Protein AF-A0A2G5R168-F1 (afdb_monomer)

Sequence (122 aa):
MGKLILWTAKDVSTWGRLLTIALECAADPSRPMGELGRAVEKAEKAIIPTRDEAQRATVFMLWKFAHTFAAMDFEGRAVNAAQLAKHAEVARAILQPSTGEVVSLADRRADPPSRFRADIDG

Radius of gyration: 17.14 Å; Cα contacts (8 Å, |Δi|>4): 119; chains: 1; bounding box: 32×37×50 Å

Foldseek 3Di:
DDDWDFFDPVLLVLLVQLLVVLLVCLVPVPDQLPSNQVSLVSNVVGDLQALDDVLVVLSVVLSVLSNVLSVDDSVVVNVCSVVNNVSSVSNCVGSPDPPDDRDTSPPDPPPDPPVPPPPDPD

Solvent-accessible surface area (backbone atoms only — not comparable to full-atom values): 7185 Å² total; per-residue (Å²): 134,84,82,76,64,77,60,47,76,65,25,49,52,39,50,52,48,33,41,51,45,43,40,52,41,30,76,41,42,82,57,82,42,68,63,47,45,56,29,40,62,52,35,74,76,38,56,76,62,54,95,47,68,68,58,37,51,51,42,49,49,30,49,55,48,52,49,53,48,45,72,43,56,62,68,57,21,58,75,41,16,68,57,45,33,52,35,31,55,57,28,44,71,60,62,48,73,79,75,86,67,86,67,72,58,76,83,68,76,72,75,74,72,76,87,74,71,79,76,83,87,119

Mean predicted aligned error: 10.12 Å

Nearest PDB structures (foldseek):
  5uvi-assembly1_A  TM=5.165E-01  e=5.191E-01  Homo sapiens
  9iya-assembly1_A  TM=5.205E-01  e=1.053E+00  Homo sapiens
  1yvi-assembly2_B  TM=4.137E-01  e=3.682E+00  Oryza sativa

Secondary structure (DSSP, 8-state):
-----PPPHHHHHHHHHHHHHHHHHHH-TTS-THHHHHHHHHHHTSPP--SSHHHHHHHHHHHHHHHHHHHS-HHHHHHHHHHHHHHHHHHHHHHS-STT----GGG---PPPGGGSSSS--

Structure (mmCIF, N/CA/C/O backbone):
data_AF-A0A2G5R168-F1
#
_entry.id   AF-A0A2G5R168-F1
#
loop_
_atom_site.group_PDB
_atom_site.id
_atom_site.type_symbol
_atom_site.label_atom_id
_atom_site.label_alt_id
_atom_site.label_comp_id
_atom_site.label_asym_id
_atom_site.label_entity_id
_atom_site.label_seq_id
_atom_site.pdbx_PDB_ins_code
_atom_site.Cartn_x
_atom_site.Cartn_y
_atom_site.Cartn_z
_atom_site.occupancy
_atom_site.B_iso_or_equiv
_atom_site.auth_seq_id
_atom_site.auth_comp_id
_atom_site.auth_asym_id
_atom_site.auth_atom_id
_atom_site.pdbx_PDB_model_num
ATOM 1 N N . MET A 1 1 ? -12.221 16.579 26.077 1.00 36.88 1 MET A N 1
ATOM 2 C CA . MET A 1 1 ? -13.061 15.631 25.308 1.00 36.88 1 MET A CA 1
ATOM 3 C C . MET A 1 1 ? -12.230 15.082 24.153 1.00 36.88 1 MET A C 1
ATOM 5 O O . MET A 1 1 ? -11.728 15.884 23.379 1.00 36.88 1 MET A O 1
ATOM 9 N N . GLY A 1 2 ? -12.001 13.766 24.075 1.00 44.41 2 GLY A N 1
ATOM 10 C CA . GLY A 1 2 ? -11.292 13.152 22.941 1.00 44.41 2 GLY A CA 1
ATOM 11 C C . GLY A 1 2 ? -12.236 12.997 21.747 1.00 44.41 2 GLY A C 1
ATOM 12 O O . G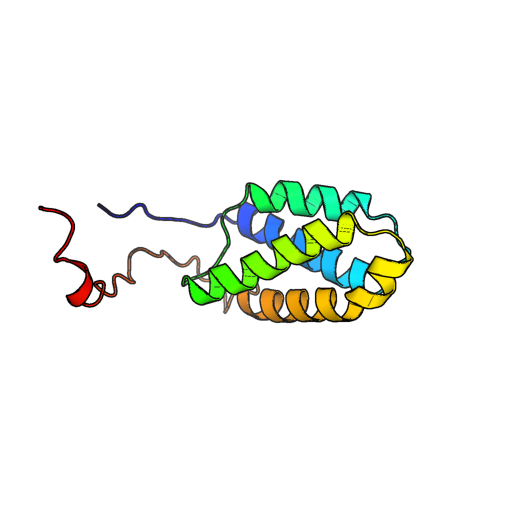LY A 1 2 ? -13.385 12.608 21.938 1.00 44.41 2 GLY A O 1
ATOM 13 N N . LYS A 1 3 ? -11.791 13.344 20.535 1.00 42.00 3 LYS A N 1
ATOM 14 C CA . LYS A 1 3 ? -12.598 13.171 19.318 1.00 42.00 3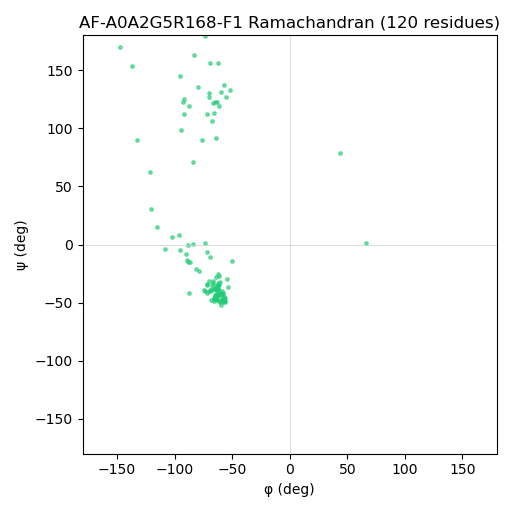 LYS A CA 1
ATOM 15 C C . LYS A 1 3 ? -12.721 11.681 18.991 1.00 42.00 3 LYS A C 1
ATOM 17 O O . LYS A 1 3 ? -11.715 10.989 18.873 1.00 42.00 3 LYS A O 1
ATOM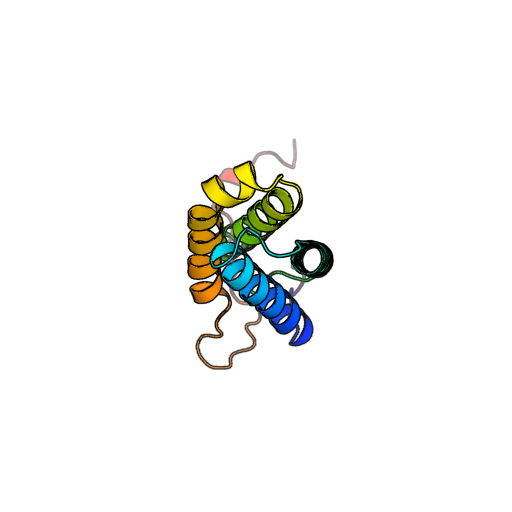 22 N N . LEU A 1 4 ? -13.955 11.213 18.823 1.00 43.88 4 LEU A N 1
ATOM 23 C CA . LEU A 1 4 ? -14.274 9.889 18.301 1.00 43.88 4 LEU A CA 1
ATOM 24 C C . LEU A 1 4 ? -13.823 9.815 16.832 1.00 43.88 4 LEU A C 1
ATOM 26 O O . LEU A 1 4 ? -14.367 10.524 15.988 1.00 43.88 4 LEU A O 1
ATOM 30 N N . ILE A 1 5 ? -12.825 8.985 16.524 1.00 52.38 5 ILE A N 1
ATOM 31 C CA . ILE A 1 5 ? -12.415 8.713 15.141 1.00 52.38 5 ILE A CA 1
ATOM 32 C C . ILE A 1 5 ? -13.151 7.451 14.686 1.00 52.38 5 ILE A C 1
ATOM 34 O O . ILE A 1 5 ? -12.755 6.337 15.024 1.00 52.38 5 ILE A O 1
ATOM 38 N N . LEU A 1 6 ? -14.248 7.638 13.951 1.00 56.19 6 LEU A N 1
ATOM 39 C CA . LEU A 1 6 ? -14.962 6.559 13.271 1.00 56.19 6 LEU A CA 1
ATOM 40 C C . LEU A 1 6 ? -14.409 6.424 11.853 1.00 56.19 6 LEU A C 1
ATOM 42 O O . LEU A 1 6 ? -14.380 7.391 11.097 1.00 56.19 6 LEU A O 1
ATOM 46 N N . TRP A 1 7 ? -13.975 5.223 11.499 1.00 68.56 7 TRP A N 1
ATOM 47 C CA . TRP A 1 7 ? -13.541 4.860 10.159 1.00 68.56 7 TRP A CA 1
ATOM 48 C C . TRP A 1 7 ? -14.755 4.298 9.429 1.00 68.56 7 TRP A C 1
ATOM 50 O O . TRP A 1 7 ? -15.431 3.388 9.909 1.00 68.56 7 TRP A O 1
ATOM 60 N N . THR A 1 8 ? -15.084 4.907 8.298 1.00 77.00 8 THR A N 1
ATOM 61 C CA . THR A 1 8 ? -16.294 4.592 7.539 1.00 77.00 8 THR A CA 1
ATOM 62 C C . THR A 1 8 ? -16.071 3.381 6.633 1.00 77.00 8 THR A C 1
ATOM 64 O O . THR A 1 8 ? -14.940 3.041 6.285 1.00 77.00 8 THR A O 1
ATOM 67 N N . ALA A 1 9 ? -17.155 2.768 6.146 1.00 78.12 9 ALA A N 1
ATOM 68 C CA . ALA A 1 9 ? -17.064 1.743 5.100 1.00 78.12 9 ALA A CA 1
ATOM 69 C C . ALA A 1 9 ? -16.307 2.245 3.850 1.00 78.12 9 ALA A C 1
ATOM 71 O O . ALA A 1 9 ? -15.623 1.478 3.170 1.00 78.12 9 ALA A O 1
ATOM 72 N N . LYS A 1 10 ? -16.380 3.555 3.573 1.00 82.75 10 LYS A N 1
ATOM 73 C CA . LYS A 1 10 ? -15.638 4.208 2.492 1.00 82.75 10 LYS A CA 1
ATOM 74 C C . LYS A 1 10 ? -14.132 4.254 2.768 1.00 82.75 10 LYS A C 1
ATOM 76 O O . LYS A 1 10 ? -13.359 4.024 1.839 1.00 82.75 10 LYS A O 1
ATOM 81 N N . ASP A 1 11 ? -13.711 4.518 4.004 1.00 84.12 11 ASP A N 1
ATOM 82 C CA . ASP A 1 11 ? -12.291 4.492 4.383 1.00 84.12 11 ASP A CA 1
ATOM 83 C C . ASP A 1 11 ? -11.723 3.079 4.225 1.00 84.12 11 ASP A C 1
ATOM 85 O O . ASP A 1 11 ? -10.709 2.893 3.553 1.00 84.12 11 ASP A O 1
ATOM 89 N N . VAL A 1 12 ? -12.437 2.070 4.735 1.00 82.50 12 VAL A N 1
ATOM 90 C CA . VAL A 1 12 ? -12.060 0.653 4.586 1.00 82.50 12 VAL A CA 1
ATOM 91 C C . VAL A 1 12 ? -11.921 0.277 3.111 1.00 82.50 12 VAL A C 1
ATOM 93 O O . VAL A 1 12 ? -10.908 -0.292 2.711 1.00 82.50 12 VAL A O 1
ATOM 96 N N . SER A 1 13 ? -12.897 0.649 2.278 1.00 86.25 13 SER A N 1
ATOM 97 C CA . SER A 1 13 ? -12.841 0.402 0.834 1.00 86.25 13 SER A CA 1
ATOM 98 C C . SER A 1 13 ? -11.661 1.119 0.162 1.00 86.25 13 SER A C 1
ATOM 100 O O . SER A 1 13 ? -11.007 0.547 -0.709 1.00 86.25 13 SER A O 1
ATOM 102 N N . THR A 1 14 ? -11.343 2.345 0.590 1.00 91.12 14 THR A N 1
ATOM 103 C CA . THR A 1 14 ? -10.227 3.133 0.042 1.00 91.12 14 THR A CA 1
ATOM 104 C C . THR A 1 14 ? -8.881 2.479 0.351 1.00 91.12 14 THR A C 1
ATOM 106 O O . THR A 1 14 ? -8.075 2.271 -0.558 1.00 91.12 14 THR A O 1
ATOM 109 N N . TRP A 1 15 ? -8.661 2.088 1.606 1.00 91.88 15 TRP A N 1
ATOM 110 C CA . TRP A 1 15 ? -7.440 1.402 2.032 1.00 91.88 15 TRP A CA 1
ATOM 111 C C . TRP A 1 15 ? -7.330 -0.013 1.454 1.00 91.88 15 TRP A C 1
ATOM 113 O O . TRP A 1 15 ? -6.254 -0.404 1.005 1.00 91.88 15 TRP A O 1
ATOM 123 N N . GLY A 1 16 ? -8.440 -0.753 1.365 1.00 91.00 16 GLY A N 1
ATOM 124 C CA . GLY A 1 16 ? -8.485 -2.059 0.701 1.00 91.00 16 GLY A CA 1
ATOM 125 C C . GLY A 1 16 ? -8.153 -1.977 -0.793 1.00 91.00 16 GLY A C 1
ATOM 126 O O . GLY A 1 16 ? -7.442 -2.834 -1.323 1.00 91.00 16 GLY A O 1
ATOM 127 N N . ARG A 1 17 ? -8.591 -0.908 -1.472 1.00 94.19 17 ARG A N 1
ATOM 128 C CA . ARG A 1 17 ? -8.220 -0.651 -2.868 1.00 94.19 17 ARG A CA 1
ATOM 129 C C . ARG A 1 17 ? -6.729 -0.352 -3.015 1.00 94.19 17 ARG A C 1
ATOM 131 O O . ARG A 1 17 ? -6.106 -0.925 -3.905 1.00 94.19 17 ARG A O 1
ATOM 138 N N . LEU A 1 18 ? -6.158 0.505 -2.161 1.00 95.81 18 LEU A N 1
ATOM 139 C CA . LEU A 1 18 ? -4.712 0.767 -2.162 1.00 95.81 18 LEU A CA 1
ATOM 140 C C . LEU A 1 18 ? -3.922 -0.530 -1.963 1.00 95.81 18 LEU A C 1
ATOM 142 O O . LEU A 1 18 ? -3.005 -0.805 -2.729 1.00 95.81 18 LEU A O 1
ATOM 146 N N . LEU A 1 19 ? -4.310 -1.333 -0.973 1.00 95.31 19 LEU A N 1
ATOM 147 C CA . LEU A 1 19 ? -3.683 -2.617 -0.681 1.00 95.31 19 LEU A CA 1
ATOM 148 C C . LEU A 1 19 ? -3.689 -3.553 -1.898 1.00 95.31 19 LEU A C 1
ATOM 150 O O . LEU A 1 19 ? -2.654 -4.114 -2.247 1.00 95.31 19 LEU A O 1
ATOM 154 N N . THR A 1 20 ? -4.846 -3.699 -2.547 1.00 95.19 20 THR A N 1
ATOM 155 C CA . THR A 1 20 ? -5.004 -4.575 -3.718 1.00 95.19 20 THR A CA 1
ATOM 156 C C . THR A 1 20 ? -4.079 -4.138 -4.853 1.00 95.19 20 THR A C 1
ATOM 158 O O . THR A 1 20 ? -3.297 -4.939 -5.357 1.00 95.19 20 THR A O 1
ATOM 161 N N . ILE A 1 21 ? -4.094 -2.846 -5.193 1.00 96.88 21 ILE A N 1
ATOM 162 C CA . ILE A 1 21 ? -3.262 -2.305 -6.276 1.00 96.88 21 ILE A CA 1
ATOM 163 C C . ILE A 1 21 ? -1.772 -2.419 -5.928 1.00 96.88 21 ILE A C 1
ATOM 165 O O . ILE A 1 21 ? -0.972 -2.753 -6.797 1.00 96.88 21 ILE A O 1
ATOM 169 N N . ALA A 1 22 ? -1.386 -2.196 -4.668 1.00 96.75 22 ALA A N 1
ATOM 170 C CA . ALA A 1 22 ? -0.002 -2.350 -4.224 1.00 96.75 22 ALA A CA 1
ATOM 171 C C . ALA A 1 22 ? 0.508 -3.792 -4.394 1.00 96.75 22 ALA A C 1
ATOM 173 O O . ALA A 1 22 ? 1.623 -3.977 -4.875 1.00 96.75 22 ALA A O 1
ATOM 174 N N . LEU A 1 23 ? -0.302 -4.805 -4.058 1.00 96.19 23 LEU A N 1
ATOM 175 C CA . LEU A 1 23 ? 0.052 -6.217 -4.262 1.00 96.19 23 LEU A CA 1
ATOM 176 C C . LEU A 1 23 ? 0.199 -6.558 -5.746 1.00 96.19 23 LEU A C 1
ATOM 178 O O . LEU A 1 23 ? 1.176 -7.189 -6.139 1.00 96.19 23 LEU A O 1
ATOM 182 N N . GLU A 1 24 ? -0.731 -6.101 -6.580 1.00 96.56 24 GLU A N 1
ATOM 183 C CA . GLU A 1 24 ? -0.648 -6.305 -8.026 1.00 96.56 24 GLU A CA 1
ATOM 184 C C . GLU A 1 24 ? 0.582 -5.602 -8.640 1.00 96.56 24 GLU A C 1
ATOM 186 O O . GLU A 1 24 ? 1.260 -6.173 -9.487 1.00 96.56 24 GLU A O 1
ATOM 191 N N . CYS A 1 25 ? 0.907 -4.375 -8.209 1.00 96.62 25 CYS A N 1
ATOM 192 C CA . CYS A 1 25 ? 2.117 -3.654 -8.633 1.00 96.62 25 CYS A CA 1
ATOM 193 C C . CYS A 1 25 ? 3.409 -4.303 -8.136 1.00 96.62 25 CYS A C 1
ATOM 195 O O . CYS A 1 25 ? 4.428 -4.217 -8.813 1.00 96.62 25 CYS A O 1
ATOM 197 N N . ALA A 1 26 ? 3.386 -4.941 -6.968 1.00 96.31 26 ALA A N 1
ATOM 198 C CA . ALA A 1 26 ? 4.521 -5.714 -6.491 1.00 96.31 26 ALA A CA 1
ATOM 199 C C . ALA A 1 26 ? 4.696 -7.025 -7.279 1.00 96.31 26 ALA A C 1
ATOM 201 O O . ALA A 1 26 ? 5.824 -7.459 -7.491 1.00 96.31 26 ALA A O 1
ATOM 202 N N . ALA A 1 27 ? 3.600 -7.646 -7.727 1.00 97.12 27 ALA A N 1
ATOM 203 C CA . ALA A 1 27 ? 3.640 -8.844 -8.565 1.00 97.12 27 ALA A CA 1
ATOM 204 C C . ALA A 1 27 ? 4.107 -8.546 -10.001 1.00 97.12 27 ALA A C 1
ATOM 206 O O . ALA A 1 27 ? 4.804 -9.363 -10.598 1.00 97.12 27 ALA A O 1
ATOM 207 N N . ASP A 1 28 ? 3.753 -7.375 -10.536 1.00 96.81 28 ASP A N 1
ATOM 208 C CA . ASP A 1 28 ? 4.201 -6.890 -11.841 1.00 96.81 28 ASP A CA 1
ATOM 209 C C . ASP A 1 28 ? 4.679 -5.423 -11.755 1.00 96.81 28 ASP A C 1
ATOM 211 O O . ASP A 1 28 ? 3.890 -4.492 -11.961 1.00 96.81 28 ASP A O 1
ATOM 215 N N . PRO A 1 29 ? 5.977 -5.182 -11.482 1.00 94.44 29 PRO A N 1
ATOM 216 C CA . PRO A 1 29 ? 6.540 -3.832 -11.377 1.00 94.44 29 PRO A CA 1
ATOM 217 C C . PRO A 1 29 ? 6.669 -3.104 -12.730 1.00 94.44 29 PRO A C 1
ATOM 219 O O . PRO A 1 29 ? 7.007 -1.911 -12.759 1.00 94.44 29 PRO A O 1
ATOM 222 N N . SER A 1 30 ? 6.402 -3.793 -13.850 1.00 93.69 30 SER A N 1
ATOM 223 C CA . SER A 1 30 ? 6.422 -3.212 -15.199 1.00 93.69 30 SER A CA 1
ATOM 224 C C . SER A 1 30 ? 5.140 -2.456 -15.546 1.00 93.69 30 SER A C 1
ATOM 226 O O . SER A 1 30 ? 5.154 -1.585 -16.420 1.00 93.69 30 SER A O 1
ATOM 228 N N . ARG A 1 31 ? 4.042 -2.746 -14.838 1.00 93.31 31 ARG A N 1
ATOM 229 C CA . ARG A 1 31 ? 2.738 -2.157 -15.135 1.00 93.31 31 ARG A CA 1
ATOM 230 C C . ARG A 1 31 ? 2.734 -0.629 -14.972 1.00 93.31 31 ARG A C 1
ATOM 232 O O . ARG A 1 31 ? 3.513 -0.072 -14.196 1.00 93.31 31 ARG A O 1
ATOM 239 N N . PRO A 1 32 ? 1.816 0.085 -15.641 1.00 91.94 32 PRO A N 1
ATOM 240 C CA . PRO A 1 32 ? 1.644 1.517 -15.422 1.00 91.94 32 PRO A CA 1
ATOM 241 C C . PRO A 1 32 ? 1.276 1.847 -13.963 1.00 91.94 32 PRO A C 1
ATOM 243 O O . PRO A 1 32 ? 0.327 1.295 -13.410 1.00 91.94 32 PRO A O 1
ATOM 246 N N . MET A 1 33 ? 1.975 2.810 -13.351 1.00 95.19 33 MET A N 1
ATOM 247 C CA . MET A 1 33 ? 1.769 3.208 -11.943 1.00 95.19 33 MET A CA 1
ATOM 248 C C . MET A 1 33 ? 0.627 4.214 -11.725 1.00 95.19 33 MET A C 1
ATOM 250 O O . MET A 1 33 ? 0.354 4.610 -10.593 1.00 95.19 33 MET A O 1
ATOM 254 N N . GLY A 1 34 ? -0.077 4.628 -12.785 1.00 95.31 34 GLY A N 1
ATOM 255 C CA . GLY A 1 34 ? -1.126 5.652 -12.691 1.00 95.31 34 GLY A CA 1
ATOM 256 C C . GLY A 1 34 ? -2.284 5.272 -11.759 1.00 95.31 34 GLY A C 1
ATOM 257 O O . GLY A 1 34 ? -2.865 6.139 -11.109 1.00 95.31 34 GLY A O 1
ATOM 258 N N . GLU A 1 35 ? -2.619 3.984 -11.657 1.00 95.94 35 GLU A N 1
ATOM 259 C CA . GLU A 1 35 ? -3.636 3.513 -10.708 1.00 95.94 35 GLU A CA 1
ATOM 260 C C . GLU A 1 35 ? -3.144 3.504 -9.262 1.00 95.94 35 GLU A C 1
ATOM 262 O O . GLU A 1 35 ? -3.902 3.895 -8.372 1.00 95.94 35 GLU A O 1
ATOM 267 N N . LEU A 1 36 ? -1.881 3.122 -9.038 1.00 96.69 36 LEU A N 1
ATOM 268 C CA . LEU A 1 36 ? -1.260 3.146 -7.717 1.00 96.69 36 LEU A CA 1
ATOM 269 C C . LEU A 1 36 ? -1.174 4.581 -7.189 1.00 96.69 36 LEU A C 1
ATOM 271 O O . LEU A 1 36 ? -1.624 4.835 -6.075 1.00 96.69 36 LEU A O 1
ATOM 275 N N . GLY A 1 37 ? -0.714 5.531 -8.011 1.00 96.56 37 GLY A N 1
ATOM 276 C CA . GLY A 1 37 ? -0.661 6.952 -7.646 1.00 96.56 37 GLY A CA 1
ATOM 277 C C . GLY A 1 37 ? -2.028 7.503 -7.223 1.00 96.56 37 GLY A C 1
ATOM 278 O O . GLY A 1 37 ? -2.177 8.034 -6.124 1.00 96.56 37 GLY A O 1
ATOM 279 N N . ARG A 1 38 ? -3.078 7.259 -8.022 1.00 97.56 38 ARG A N 1
ATOM 280 C CA . ARG A 1 38 ? -4.451 7.672 -7.667 1.00 97.56 38 ARG A CA 1
ATOM 281 C C . ARG A 1 38 ? -4.970 7.011 -6.389 1.00 97.56 38 ARG A C 1
ATOM 283 O O . ARG A 1 38 ? -5.772 7.609 -5.671 1.00 97.56 38 ARG A O 1
ATOM 290 N N . ALA A 1 39 ? -4.595 5.761 -6.125 1.00 96.44 39 ALA A N 1
ATOM 291 C CA . ALA A 1 39 ? -4.999 5.065 -4.906 1.00 96.44 39 ALA A CA 1
ATOM 292 C C . ALA A 1 39 ? -4.299 5.644 -3.669 1.00 96.44 39 ALA A C 1
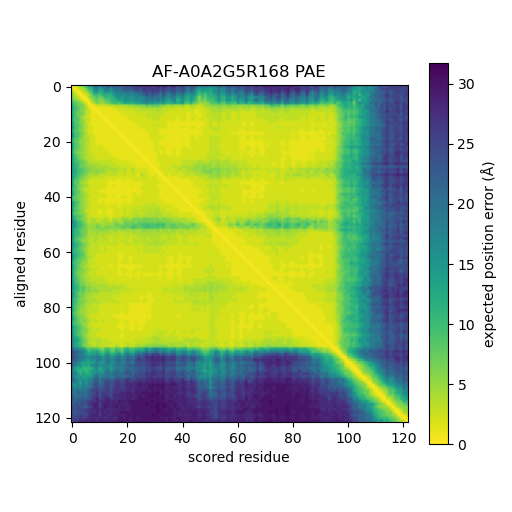ATOM 294 O O . ALA A 1 39 ? -4.949 5.841 -2.642 1.00 96.44 39 ALA A O 1
ATOM 295 N N . VAL A 1 40 ? -3.013 5.977 -3.793 1.00 95.94 40 VAL A N 1
ATOM 296 C CA . VAL A 1 40 ? -2.208 6.630 -2.754 1.00 95.94 40 VAL A CA 1
ATOM 297 C C . VAL A 1 40 ? -2.781 8.003 -2.387 1.00 95.94 40 VAL A C 1
ATOM 299 O O . VAL A 1 40 ? -3.005 8.260 -1.205 1.00 95.94 40 VAL A O 1
ATOM 302 N N . GLU A 1 41 ? -3.098 8.849 -3.371 1.00 95.62 41 GLU A N 1
ATOM 303 C CA . GLU A 1 41 ? -3.699 10.180 -3.148 1.00 95.62 41 GLU A CA 1
ATOM 304 C C . GLU A 1 41 ? -5.070 10.106 -2.457 1.00 95.62 41 GLU A C 1
ATOM 306 O O . GLU A 1 41 ? -5.449 10.974 -1.668 1.00 95.62 41 GLU A O 1
ATOM 311 N N . LYS A 1 42 ? -5.858 9.070 -2.767 1.00 94.88 42 LYS A N 1
ATOM 312 C CA . LYS A 1 42 ? -7.147 8.845 -2.101 1.00 94.88 42 LYS A CA 1
ATOM 313 C C . LYS A 1 42 ? -6.958 8.363 -0.666 1.00 94.88 42 LYS A C 1
ATOM 315 O O . LYS A 1 42 ? -7.681 8.827 0.212 1.00 94.88 42 LYS A O 1
ATOM 320 N N . ALA A 1 43 ? -6.013 7.453 -0.436 1.00 92.00 43 ALA A N 1
ATOM 321 C CA . ALA A 1 43 ? -5.719 6.919 0.889 1.00 92.00 43 ALA A CA 1
ATOM 322 C C . ALA A 1 43 ? -5.132 7.978 1.834 1.00 92.00 43 ALA A C 1
ATOM 324 O O . ALA A 1 43 ? -5.470 7.971 3.011 1.00 92.00 43 ALA A O 1
ATOM 325 N N . GLU A 1 44 ? -4.347 8.933 1.323 1.00 92.44 44 GLU A N 1
ATOM 326 C CA . GLU A 1 44 ? -3.835 10.080 2.094 1.00 92.44 44 GLU A CA 1
ATOM 327 C C . GLU A 1 44 ? -4.957 10.868 2.791 1.00 92.44 44 GLU A C 1
ATOM 329 O O . GLU A 1 44 ? -4.803 11.344 3.913 1.00 92.44 44 GLU A O 1
ATOM 334 N N . LYS A 1 45 ? -6.112 10.977 2.126 1.00 90.94 45 LYS A N 1
ATOM 335 C CA . LYS A 1 45 ? -7.287 11.712 2.615 1.00 90.94 45 LYS A CA 1
ATOM 336 C C . LYS A 1 45 ? -8.238 10.843 3.442 1.00 90.94 45 LYS A C 1
ATOM 338 O O . LYS A 1 45 ? -9.208 11.371 3.983 1.00 90.94 45 LYS A O 1
ATOM 343 N N . ALA A 1 46 ? -8.010 9.531 3.499 1.00 86.94 46 ALA A N 1
ATOM 344 C CA . ALA A 1 46 ? -8.862 8.578 4.198 1.00 86.94 46 ALA A CA 1
ATOM 345 C C . ALA A 1 46 ? -8.339 8.310 5.612 1.00 86.94 46 ALA A C 1
ATOM 347 O O . ALA A 1 46 ? -7.134 8.233 5.858 1.00 86.94 46 ALA A O 1
ATOM 348 N N . ILE A 1 47 ? -9.252 8.095 6.555 1.00 84.88 47 ILE A N 1
ATOM 349 C CA . ILE A 1 47 ? -8.871 7.736 7.923 1.00 84.88 47 ILE A CA 1
ATOM 350 C C . ILE A 1 47 ? -8.314 6.311 7.918 1.00 84.88 47 ILE A C 1
ATOM 352 O O . ILE A 1 47 ? -8.944 5.400 7.387 1.00 84.88 47 ILE A O 1
ATOM 356 N N . ILE A 1 48 ? -7.144 6.103 8.529 1.00 84.62 48 ILE A N 1
ATOM 357 C CA . ILE A 1 48 ? -6.561 4.763 8.661 1.00 84.62 48 ILE A CA 1
ATOM 358 C C . ILE A 1 48 ? -7.460 3.886 9.555 1.00 84.62 48 ILE A C 1
ATOM 360 O O . ILE A 1 48 ? -7.694 4.252 10.717 1.00 84.62 48 ILE A O 1
ATOM 364 N N . PRO A 1 49 ? -7.926 2.735 9.041 1.00 76.25 49 PRO A N 1
ATOM 365 C CA . PRO A 1 49 ? -8.903 1.875 9.692 1.00 76.25 49 PRO A CA 1
ATOM 366 C C . PRO A 1 49 ? -8.234 0.9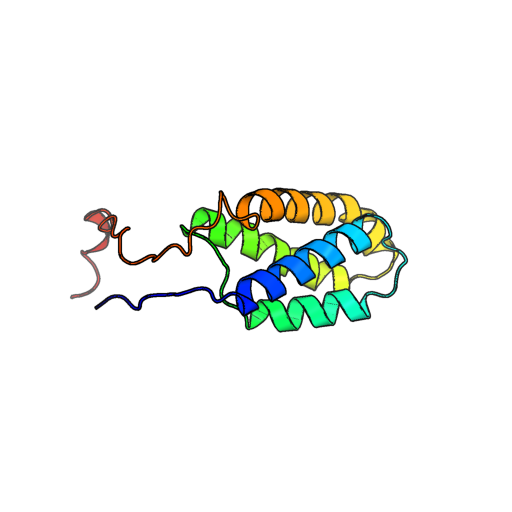13 10.701 1.00 76.25 49 PRO A C 1
ATOM 368 O O . PRO A 1 49 ? -8.103 -0.279 10.442 1.00 76.25 49 PRO A O 1
ATOM 371 N N . THR A 1 50 ? -7.740 1.432 11.835 1.00 74.62 50 THR A N 1
ATOM 372 C CA . THR A 1 50 ? -7.013 0.646 12.862 1.00 74.62 50 THR A CA 1
ATOM 373 C C . THR A 1 50 ? -7.415 0.986 14.300 1.00 74.62 50 THR A C 1
ATOM 375 O O . THR A 1 50 ? -7.847 2.106 14.589 1.00 74.62 50 THR A O 1
ATOM 378 N N . ARG A 1 51 ? -7.254 0.017 15.222 1.00 67.88 51 ARG A N 1
ATOM 379 C CA . ARG A 1 51 ? -7.680 0.112 16.638 1.00 67.88 51 ARG A CA 1
ATOM 380 C C . ARG A 1 51 ? -6.625 0.729 17.572 1.00 67.88 51 ARG A C 1
ATOM 382 O O . ARG A 1 51 ? -6.957 1.095 18.696 1.00 67.88 51 ARG A O 1
ATOM 389 N N . ASP A 1 52 ? -5.370 0.838 17.142 1.00 78.00 52 ASP A N 1
ATOM 390 C CA . ASP A 1 52 ? -4.288 1.457 17.917 1.00 78.00 52 ASP A CA 1
ATOM 391 C C . ASP A 1 52 ? -3.256 2.171 17.023 1.00 78.00 52 ASP A C 1
ATOM 393 O O . ASP A 1 52 ? -3.292 2.079 15.789 1.00 78.00 52 ASP A O 1
ATOM 397 N N . GLU A 1 53 ? -2.364 2.939 17.656 1.00 75.31 53 GLU A N 1
ATOM 398 C CA . GLU A 1 53 ? -1.339 3.746 16.983 1.00 75.31 53 GLU A CA 1
ATOM 399 C C 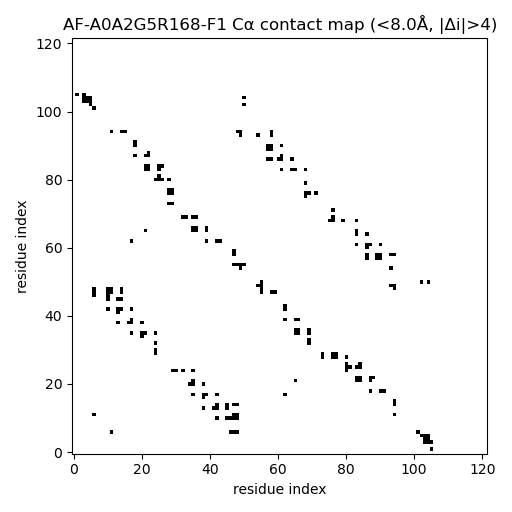. GLU A 1 53 ? -0.232 2.909 16.336 1.00 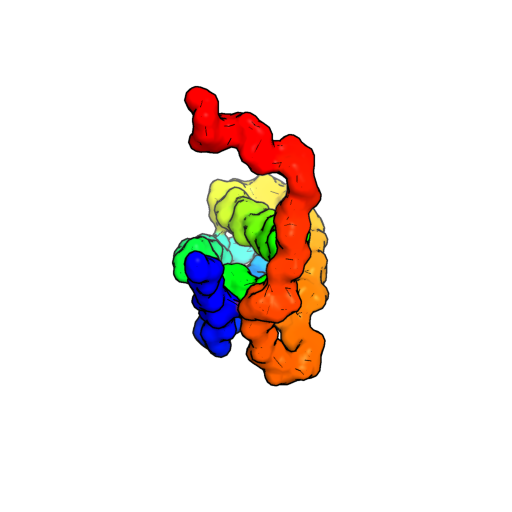75.31 53 GLU A C 1
ATOM 401 O O . GLU A 1 53 ? 0.279 3.303 15.288 1.00 75.31 53 GLU A O 1
ATOM 406 N N . ALA A 1 54 ? 0.112 1.748 16.899 1.00 79.31 54 ALA A N 1
ATOM 407 C CA . ALA A 1 54 ? 1.141 0.880 16.332 1.00 79.31 54 ALA A CA 1
ATOM 408 C C . ALA A 1 54 ? 0.661 0.285 15.000 1.00 79.31 54 ALA A C 1
ATOM 410 O O . ALA A 1 54 ? 1.341 0.409 13.982 1.00 79.31 54 ALA A O 1
ATOM 411 N N . GLN A 1 55 ? -0.562 -0.249 14.973 1.00 84.00 55 GLN A N 1
ATOM 412 C CA . GLN A 1 55 ? -1.236 -0.695 13.753 1.00 84.00 55 GLN A CA 1
ATOM 413 C C . GLN A 1 55 ? -1.378 0.445 12.742 1.00 84.00 55 GLN A C 1
ATOM 415 O O . GLN A 1 55 ? -1.132 0.255 11.548 1.00 84.00 55 GLN A O 1
ATOM 420 N N . ARG A 1 56 ? -1.742 1.645 13.220 1.00 84.62 56 ARG A N 1
ATOM 421 C CA . ARG A 1 56 ? -1.860 2.837 12.372 1.00 84.62 56 ARG A CA 1
ATOM 422 C C . ARG A 1 56 ? -0.535 3.149 11.689 1.00 84.62 56 ARG A C 1
ATOM 424 O O . ARG A 1 56 ? -0.517 3.355 10.479 1.00 84.62 56 ARG A O 1
ATOM 431 N N . ALA A 1 57 ? 0.561 3.151 12.446 1.00 84.31 57 ALA A N 1
ATOM 432 C CA . ALA A 1 57 ? 1.898 3.378 11.918 1.00 84.31 57 ALA A CA 1
ATOM 433 C C . ALA A 1 57 ? 2.273 2.311 10.881 1.00 84.31 57 ALA A C 1
ATOM 435 O O . ALA A 1 57 ? 2.781 2.651 9.815 1.00 84.31 57 ALA A O 1
ATOM 436 N N . THR A 1 58 ? 1.961 1.038 11.131 1.00 85.19 58 THR A N 1
ATOM 437 C CA . THR A 1 58 ? 2.226 -0.048 10.178 1.00 85.19 58 THR A CA 1
ATOM 438 C C . THR A 1 58 ? 1.462 0.116 8.861 1.00 85.19 58 THR A C 1
ATOM 440 O O . THR A 1 58 ? 2.055 -0.027 7.792 1.00 85.19 58 THR A O 1
ATOM 443 N N . VAL A 1 59 ? 0.176 0.475 8.904 1.00 89.12 59 VAL A N 1
ATOM 444 C CA . VAL A 1 59 ? -0.616 0.753 7.690 1.00 89.12 59 VAL A CA 1
ATOM 445 C C . VAL A 1 59 ? -0.127 2.023 6.989 1.00 89.12 59 VAL A C 1
ATOM 447 O O . VAL A 1 59 ? -0.019 2.065 5.764 1.00 89.12 59 VAL A O 1
ATOM 450 N N . PHE A 1 60 ? 0.243 3.051 7.749 1.00 89.62 60 PHE A N 1
ATOM 451 C CA . PHE A 1 60 ? 0.814 4.279 7.201 1.00 89.62 60 PHE A CA 1
ATOM 452 C C . PHE A 1 60 ? 2.144 4.036 6.473 1.00 89.62 60 PHE A C 1
ATOM 454 O O . PHE A 1 60 ? 2.428 4.683 5.464 1.00 89.62 60 PHE A O 1
ATOM 461 N N . MET A 1 61 ? 2.944 3.068 6.933 1.00 92.88 61 MET A N 1
ATOM 462 C CA . MET A 1 61 ? 4.166 2.658 6.239 1.00 92.88 61 MET A CA 1
ATOM 463 C C . MET A 1 61 ? 3.884 2.067 4.855 1.00 92.88 61 MET A C 1
ATOM 465 O O . MET A 1 61 ? 4.640 2.368 3.933 1.00 92.88 61 MET A O 1
ATOM 469 N N . LEU A 1 62 ? 2.796 1.304 4.670 1.00 94.81 62 LEU A N 1
ATOM 470 C CA . LEU A 1 62 ? 2.368 0.877 3.330 1.00 94.81 62 LEU A CA 1
ATOM 471 C C . LEU A 1 62 ? 2.105 2.090 2.435 1.00 94.81 62 LEU A C 1
ATOM 473 O O . LEU A 1 62 ? 2.618 2.133 1.322 1.00 94.81 62 LEU A O 1
ATOM 477 N N . TRP A 1 63 ? 1.338 3.076 2.910 1.00 96.06 63 TRP A N 1
ATOM 478 C CA . TRP A 1 63 ? 1.041 4.277 2.121 1.00 96.06 63 TRP A CA 1
ATOM 479 C C . TRP A 1 63 ? 2.314 5.011 1.691 1.00 96.06 63 TRP A C 1
ATOM 481 O O . TRP A 1 63 ? 2.478 5.292 0.505 1.00 96.06 63 TRP A O 1
ATOM 491 N N . LYS A 1 64 ? 3.251 5.238 2.621 1.00 95.50 64 LYS A N 1
ATOM 492 C CA . LYS A 1 64 ? 4.544 5.865 2.308 1.00 95.50 64 LYS A CA 1
ATOM 493 C C . LYS A 1 64 ? 5.326 5.082 1.257 1.00 95.50 64 LYS A C 1
ATOM 495 O O . LYS A 1 64 ? 5.815 5.671 0.298 1.00 95.50 64 LYS A O 1
ATOM 500 N N . PHE A 1 65 ? 5.431 3.764 1.422 1.00 95.69 65 PHE A N 1
ATOM 501 C CA . PHE A 1 65 ? 6.152 2.928 0.465 1.00 95.69 65 PHE A CA 1
ATOM 502 C C . PHE A 1 65 ? 5.485 2.918 -0.907 1.00 95.69 65 PHE A C 1
ATOM 504 O O . PHE A 1 65 ? 6.174 3.083 -1.907 1.00 95.69 65 PHE A O 1
ATOM 511 N N . ALA A 1 66 ? 4.161 2.783 -0.963 1.00 96.19 66 ALA A N 1
ATOM 512 C CA . ALA A 1 66 ? 3.401 2.814 -2.207 1.00 96.19 66 ALA A CA 1
ATOM 513 C C . ALA A 1 66 ? 3.542 4.159 -2.937 1.00 96.19 66 ALA A C 1
ATOM 515 O O . ALA A 1 66 ? 3.701 4.173 -4.157 1.00 96.19 66 ALA A O 1
ATOM 516 N N . HIS A 1 67 ? 3.539 5.277 -2.200 1.00 95.69 67 HIS A N 1
ATOM 517 C CA . HIS A 1 67 ? 3.762 6.610 -2.759 1.00 95.69 67 HIS A CA 1
ATOM 518 C C . HIS A 1 67 ? 5.137 6.712 -3.428 1.00 95.69 67 HIS A C 1
ATOM 520 O O . HIS A 1 67 ? 5.236 7.096 -4.592 1.00 95.69 67 HIS A O 1
ATOM 526 N N . THR A 1 68 ? 6.204 6.333 -2.718 1.00 95.81 68 THR A N 1
ATOM 527 C CA . THR A 1 68 ? 7.564 6.371 -3.274 1.00 95.81 68 THR A CA 1
ATOM 528 C C . THR A 1 68 ? 7.712 5.398 -4.440 1.00 95.81 68 THR A C 1
ATOM 530 O O . THR A 1 68 ? 8.255 5.770 -5.473 1.00 95.81 68 THR A O 1
ATOM 533 N N . PHE A 1 69 ? 7.181 4.179 -4.316 1.00 96.44 69 PHE A N 1
ATOM 534 C CA . PHE A 1 69 ? 7.230 3.158 -5.363 1.00 96.44 69 PHE A CA 1
ATOM 535 C C . PHE A 1 69 ? 6.574 3.626 -6.669 1.00 96.44 69 PHE A C 1
ATOM 537 O O . PHE A 1 69 ? 7.113 3.389 -7.747 1.00 96.44 69 PHE A O 1
ATOM 544 N N . ALA A 1 70 ? 5.444 4.336 -6.588 1.00 95.62 70 ALA A N 1
ATOM 545 C CA . ALA A 1 70 ? 4.767 4.886 -7.762 1.00 95.62 70 ALA A CA 1
ATOM 546 C C . ALA A 1 70 ? 5.603 5.947 -8.503 1.00 95.62 70 ALA A C 1
ATOM 548 O O . ALA A 1 70 ? 5.439 6.108 -9.712 1.00 95.62 70 ALA A O 1
ATOM 549 N N . ALA A 1 71 ? 6.487 6.653 -7.790 1.00 95.06 71 ALA A N 1
ATOM 550 C CA . ALA A 1 71 ? 7.363 7.688 -8.338 1.00 95.06 71 ALA A CA 1
ATOM 551 C C . ALA A 1 71 ? 8.717 7.155 -8.845 1.00 95.06 71 ALA A C 1
ATOM 553 O O . ALA A 1 71 ? 9.433 7.880 -9.533 1.00 95.06 71 ALA A O 1
ATOM 554 N N . MET A 1 72 ? 9.082 5.913 -8.510 1.00 95.50 72 MET A N 1
ATOM 555 C CA . MET A 1 72 ? 10.314 5.280 -8.989 1.00 95.50 72 MET A CA 1
ATOM 556 C C . MET A 1 72 ? 10.241 4.981 -10.488 1.00 95.50 72 MET A C 1
ATOM 558 O O . MET A 1 72 ? 9.159 4.791 -11.048 1.00 95.50 72 MET A O 1
ATOM 562 N N . ASP A 1 73 ? 11.401 4.873 -11.128 1.00 95.69 73 ASP A N 1
ATOM 563 C CA . ASP A 1 73 ? 11.531 4.314 -12.470 1.00 95.69 73 ASP A CA 1
ATOM 564 C C . ASP A 1 73 ? 11.365 2.783 -12.467 1.00 95.69 73 ASP A C 1
ATOM 566 O O . ASP A 1 73 ? 11.092 2.154 -11.443 1.00 95.69 73 ASP A O 1
ATOM 570 N N . PHE A 1 74 ? 11.462 2.165 -13.643 1.00 93.44 74 PHE A N 1
ATOM 571 C CA . PHE A 1 74 ? 11.261 0.723 -13.771 1.00 93.44 74 PHE A CA 1
ATOM 572 C C . PHE A 1 74 ? 12.279 -0.096 -12.959 1.00 93.44 74 PHE A C 1
ATOM 574 O O . PHE A 1 74 ? 11.890 -1.049 -12.284 1.00 93.44 74 PHE A O 1
ATOM 581 N N . GLU A 1 75 ? 13.557 0.288 -12.987 1.00 94.56 75 GLU A N 1
ATOM 582 C CA . GLU A 1 75 ? 14.622 -0.416 -12.268 1.00 94.56 75 GLU A CA 1
ATOM 583 C C . GLU A 1 75 ? 14.433 -0.314 -10.749 1.00 94.56 75 GLU A C 1
ATOM 585 O O . GLU A 1 75 ? 14.427 -1.332 -10.050 1.00 94.56 75 GLU A O 1
ATOM 590 N N . GLY A 1 76 ? 14.160 0.892 -10.241 1.00 95.44 76 GLY A N 1
ATOM 591 C CA . GLY A 1 76 ? 13.855 1.117 -8.833 1.00 95.44 76 GLY A CA 1
ATOM 592 C C . GLY A 1 76 ? 12.644 0.307 -8.370 1.00 95.44 76 GLY A C 1
ATOM 593 O O . GLY A 1 76 ? 12.688 -0.313 -7.304 1.00 95.44 76 GLY A O 1
ATOM 594 N N . ARG A 1 77 ? 11.584 0.225 -9.184 1.00 97.31 77 ARG A N 1
ATOM 595 C CA . ARG A 1 77 ? 10.414 -0.611 -8.870 1.00 97.31 77 ARG A CA 1
ATOM 596 C C . ARG A 1 77 ? 10.755 -2.096 -8.822 1.00 97.31 77 ARG A C 1
ATOM 598 O O . ARG A 1 77 ? 10.322 -2.770 -7.891 1.00 97.31 77 ARG A O 1
ATOM 605 N N . ALA A 1 78 ? 11.543 -2.608 -9.765 1.00 95.94 78 ALA A N 1
ATOM 606 C CA . ALA A 1 78 ? 11.932 -4.017 -9.781 1.00 95.94 78 ALA A CA 1
ATOM 607 C C . ALA A 1 78 ? 12.685 -4.419 -8.498 1.00 95.94 78 ALA A C 1
ATOM 609 O O . ALA A 1 78 ? 12.367 -5.441 -7.890 1.00 95.94 78 ALA A O 1
ATOM 610 N N . VAL A 1 79 ? 13.614 -3.576 -8.034 1.00 97.19 79 VAL A N 1
ATOM 611 C CA . VAL A 1 79 ? 14.385 -3.817 -6.799 1.00 97.19 79 VAL A CA 1
ATOM 612 C C . VAL A 1 79 ? 13.506 -3.744 -5.543 1.00 97.19 79 VAL A C 1
ATOM 614 O O . VAL A 1 79 ? 13.712 -4.498 -4.592 1.00 97.19 79 VAL A O 1
ATOM 617 N N . ASN A 1 80 ? 12.503 -2.863 -5.527 1.00 97.19 80 ASN A N 1
ATOM 618 C CA . ASN A 1 80 ? 11.678 -2.602 -4.342 1.00 97.19 80 ASN A CA 1
ATOM 619 C C . ASN A 1 80 ? 10.361 -3.399 -4.301 1.00 97.19 80 ASN A C 1
ATOM 621 O O . ASN A 1 80 ? 9.640 -3.335 -3.301 1.00 97.19 80 ASN A O 1
ATOM 625 N N . ALA A 1 81 ? 10.037 -4.167 -5.345 1.00 97.00 81 ALA A N 1
ATOM 626 C CA . ALA A 1 81 ? 8.768 -4.886 -5.471 1.00 97.00 81 ALA A CA 1
ATOM 627 C C . ALA A 1 81 ? 8.507 -5.829 -4.284 1.00 97.00 81 ALA A C 1
ATOM 629 O O . ALA A 1 81 ? 7.441 -5.786 -3.668 1.00 97.00 81 ALA A O 1
ATOM 630 N N . ALA A 1 82 ? 9.515 -6.607 -3.880 1.00 96.62 82 ALA A N 1
ATOM 631 C CA . ALA A 1 82 ? 9.408 -7.512 -2.735 1.00 96.62 82 ALA A CA 1
ATOM 632 C C . ALA A 1 82 ? 9.133 -6.768 -1.413 1.00 96.62 82 ALA A C 1
ATOM 634 O O . ALA A 1 82 ? 8.401 -7.260 -0.551 1.00 96.62 82 ALA A O 1
ATOM 635 N N . GLN A 1 83 ? 9.686 -5.563 -1.250 1.00 96.69 83 GLN A N 1
ATOM 636 C CA . GLN A 1 83 ? 9.454 -4.744 -0.064 1.00 96.69 83 GLN A CA 1
ATOM 637 C C . GLN A 1 83 ? 8.045 -4.142 -0.061 1.00 96.69 83 GLN A C 1
ATOM 639 O O . GLN A 1 83 ? 7.390 -4.148 0.985 1.00 96.69 83 GLN A O 1
ATOM 644 N N . LEU A 1 84 ? 7.546 -3.693 -1.217 1.00 96.19 84 LEU A N 1
ATOM 645 C CA . LEU A 1 84 ? 6.156 -3.256 -1.355 1.00 96.19 84 LEU A CA 1
ATOM 646 C C . LEU A 1 84 ? 5.187 -4.392 -0.996 1.00 96.19 84 LEU A C 1
ATOM 648 O O . LEU A 1 84 ? 4.296 -4.179 -0.173 1.00 96.19 84 LEU A O 1
ATOM 652 N N . ALA A 1 85 ? 5.405 -5.602 -1.528 1.00 96.06 85 ALA A N 1
ATOM 653 C CA . ALA A 1 85 ? 4.610 -6.784 -1.181 1.00 96.06 85 ALA A CA 1
ATOM 654 C C . ALA A 1 85 ? 4.636 -7.064 0.327 1.00 96.06 85 ALA A C 1
ATOM 656 O O . ALA A 1 85 ? 3.589 -7.265 0.938 1.00 96.06 85 ALA A O 1
ATOM 657 N N . LYS A 1 86 ? 5.815 -7.006 0.959 1.00 95.62 86 LYS A N 1
ATOM 658 C CA . LYS A 1 86 ? 5.951 -7.214 2.407 1.00 95.62 86 LYS A CA 1
ATOM 659 C C . LYS A 1 86 ? 5.127 -6.209 3.215 1.00 95.62 86 LYS A C 1
ATOM 661 O O . LYS A 1 86 ? 4.421 -6.607 4.138 1.00 95.62 86 LYS A O 1
ATOM 666 N N . HIS A 1 87 ? 5.197 -4.919 2.887 1.00 94.12 87 HIS A N 1
ATOM 667 C CA . HIS A 1 87 ? 4.396 -3.902 3.576 1.00 94.12 87 HIS A CA 1
ATOM 668 C C . HIS A 1 87 ? 2.896 -4.086 3.330 1.00 94.12 87 HIS A C 1
ATOM 670 O O . HIS A 1 87 ? 2.102 -3.908 4.255 1.00 94.12 87 HIS A O 1
ATOM 676 N N . ALA A 1 88 ? 2.518 -4.480 2.114 1.00 93.88 88 ALA A N 1
ATOM 677 C CA . ALA A 1 88 ? 1.139 -4.762 1.758 1.00 93.88 88 ALA A CA 1
ATOM 678 C C . ALA A 1 88 ? 0.581 -5.960 2.544 1.00 93.88 88 ALA A C 1
ATOM 680 O O . ALA A 1 88 ? -0.476 -5.837 3.152 1.00 93.88 88 ALA A O 1
ATOM 681 N N . GLU A 1 89 ? 1.301 -7.078 2.638 1.00 92.81 89 GLU A N 1
ATOM 682 C CA . GLU A 1 89 ? 0.842 -8.256 3.390 1.00 92.81 89 GLU A CA 1
ATOM 683 C C . GLU A 1 89 ? 0.704 -7.986 4.895 1.00 92.81 89 GLU A C 1
ATOM 685 O O . GLU A 1 89 ? -0.278 -8.394 5.519 1.00 92.81 89 GLU A O 1
ATOM 690 N N . VAL A 1 90 ? 1.627 -7.225 5.492 1.00 90.56 90 VAL A N 1
ATOM 691 C CA . VAL A 1 90 ? 1.487 -6.827 6.903 1.00 90.56 90 VAL A CA 1
ATOM 692 C C . VAL A 1 90 ? 0.267 -5.920 7.090 1.00 90.56 90 VAL A C 1
ATOM 694 O O . VAL A 1 90 ? -0.525 -6.127 8.010 1.00 90.56 90 VAL A O 1
ATOM 697 N N . ALA A 1 91 ? 0.074 -4.937 6.207 1.00 89.94 91 ALA A N 1
ATOM 698 C CA . ALA A 1 91 ? -1.097 -4.068 6.258 1.00 89.94 91 ALA A CA 1
ATOM 699 C C . ALA A 1 91 ? -2.397 -4.850 6.023 1.00 89.94 91 ALA A C 1
ATOM 701 O O . ALA A 1 91 ? -3.395 -4.560 6.670 1.00 89.94 91 ALA A O 1
ATOM 702 N N . ARG A 1 92 ? -2.397 -5.875 5.165 1.00 88.75 92 ARG A N 1
ATOM 703 C CA . ARG A 1 92 ? -3.553 -6.746 4.923 1.00 88.75 92 ARG A CA 1
ATOM 704 C C . ARG A 1 92 ? -4.045 -7.407 6.200 1.00 88.75 92 ARG A C 1
ATOM 706 O O . ARG A 1 92 ? -5.243 -7.367 6.452 1.00 88.75 92 ARG A O 1
ATOM 713 N N . ALA A 1 93 ? -3.147 -7.962 7.011 1.00 83.50 93 ALA A N 1
ATOM 714 C CA . ALA A 1 93 ? -3.519 -8.597 8.277 1.00 83.50 93 ALA A CA 1
ATOM 715 C C . ALA A 1 93 ? -4.183 -7.616 9.265 1.00 83.50 93 ALA A C 1
ATOM 717 O O . ALA A 1 93 ? -4.980 -8.025 10.103 1.00 83.50 93 ALA A O 1
ATOM 718 N N . ILE A 1 94 ? -3.867 -6.323 9.150 1.00 82.94 94 ILE A N 1
ATOM 719 C CA . ILE A 1 94 ? -4.410 -5.250 9.991 1.00 82.94 94 ILE A CA 1
ATOM 720 C C . ILE A 1 94 ? -5.730 -4.701 9.423 1.00 82.94 94 ILE A C 1
ATOM 722 O O . ILE A 1 94 ? -6.658 -4.411 10.172 1.00 82.94 94 ILE A O 1
ATOM 726 N N . LEU A 1 95 ? -5.793 -4.528 8.101 1.00 78.88 95 LEU A N 1
ATOM 727 C CA . LEU A 1 95 ? -6.927 -3.959 7.369 1.00 78.88 95 LEU A CA 1
ATOM 728 C C . LEU A 1 95 ? -8.063 -4.967 7.167 1.00 78.88 95 LEU A C 1
ATOM 730 O O . LEU A 1 95 ? -9.203 -4.561 6.934 1.00 78.88 95 LEU A O 1
ATOM 734 N N . GLN A 1 96 ? -7.769 -6.269 7.215 1.00 68.75 96 GLN A N 1
ATOM 735 C CA . GLN A 1 96 ? -8.800 -7.295 7.226 1.00 68.75 96 GLN A CA 1
ATOM 736 C C . GLN A 1 96 ? -9.631 -7.133 8.501 1.00 68.75 96 GLN A C 1
ATOM 738 O O . GLN A 1 96 ? -9.078 -7.174 9.600 1.00 68.75 96 GLN A O 1
ATOM 743 N N . PRO A 1 97 ? -10.957 -6.952 8.389 1.00 52.12 97 PRO A N 1
ATOM 744 C CA . PRO A 1 97 ? -11.794 -6.899 9.569 1.00 52.12 97 PRO A CA 1
ATOM 745 C C . PRO A 1 97 ? -11.668 -8.237 10.298 1.00 52.12 97 PRO A C 1
ATOM 747 O O . PRO A 1 97 ? -12.034 -9.280 9.752 1.00 52.12 97 PRO A O 1
ATOM 750 N N . SER A 1 98 ? -11.185 -8.217 11.542 1.00 45.69 98 SER A N 1
ATOM 751 C CA . SER A 1 98 ? -11.470 -9.296 12.478 1.00 45.69 98 SER A CA 1
ATOM 752 C C . SER A 1 98 ? -12.979 -9.274 12.708 1.00 45.69 98 SER A C 1
ATOM 754 O O . SER A 1 98 ? -13.488 -8.489 13.499 1.00 45.69 98 SER A O 1
ATOM 756 N N . THR A 1 99 ? -13.705 -10.046 11.897 1.00 36.94 99 THR A N 1
ATOM 757 C CA . THR A 1 99 ? -15.140 -10.321 12.042 1.00 36.94 99 THR A CA 1
ATOM 758 C C . THR A 1 99 ? -15.989 -9.087 12.377 1.00 36.94 99 THR A C 1
ATOM 760 O O . THR A 1 99 ? -16.386 -8.887 13.517 1.00 36.94 99 THR A O 1
ATOM 763 N N . GLY A 1 100 ? -16.296 -8.267 11.369 1.00 35.41 100 GLY A N 1
ATOM 764 C CA . GLY A 1 100 ? -17.525 -7.458 11.339 1.00 35.41 100 GLY A CA 1
ATOM 765 C C . GLY A 1 100 ? -17.713 -6.327 12.362 1.00 35.41 100 GLY A C 1
ATOM 766 O O . GLY A 1 100 ? -18.744 -5.663 12.303 1.00 35.41 100 GLY A O 1
ATOM 767 N N . GLU A 1 101 ? -16.775 -6.053 13.265 1.00 41.44 101 GLU A N 1
ATOM 768 C CA . GLU A 1 101 ? -16.956 -4.979 14.248 1.00 41.44 101 GLU A CA 1
ATOM 769 C C . GLU A 1 101 ? -16.491 -3.614 13.727 1.00 41.44 101 GLU A C 1
ATOM 771 O O . GLU A 1 101 ? -15.304 -3.384 13.478 1.00 41.44 101 GLU A O 1
ATOM 776 N N . VAL A 1 102 ? -17.427 -2.664 13.654 1.00 44.44 102 VAL A N 1
ATOM 777 C CA . VAL A 1 102 ? -17.114 -1.230 13.669 1.00 44.44 102 VAL A CA 1
ATOM 778 C C . VAL A 1 102 ? -16.579 -0.901 15.059 1.00 44.44 102 VAL A C 1
ATOM 780 O O . VAL A 1 102 ? -17.330 -0.872 16.031 1.00 44.44 102 VAL A O 1
ATOM 783 N N . VAL A 1 103 ? -15.273 -0.673 15.176 1.00 48.09 103 VAL A N 1
ATOM 784 C CA . VAL A 1 103 ? -14.651 -0.429 16.483 1.00 48.09 103 VAL A CA 1
ATOM 785 C C . VAL A 1 103 ? -14.627 1.059 16.773 1.00 48.09 103 VAL A C 1
ATOM 787 O O . VAL A 1 103 ? -13.898 1.824 16.137 1.00 48.09 103 VAL A O 1
ATOM 790 N N . SER A 1 104 ? -15.412 1.453 17.772 1.00 43.12 104 SER A N 1
ATOM 791 C CA . SER A 1 104 ? -15.294 2.748 18.432 1.00 43.12 104 SER A CA 1
ATOM 792 C C . SER A 1 104 ? -13.966 2.811 19.195 1.00 43.12 104 SER A C 1
ATOM 794 O O . SER A 1 104 ? -13.706 2.004 20.082 1.00 43.12 104 SER A O 1
ATOM 796 N N . LEU A 1 105 ? -13.118 3.790 18.875 1.00 48.06 105 LEU A N 1
ATOM 797 C CA . LEU A 1 105 ? -11.886 4.079 19.625 1.00 48.06 105 LEU A CA 1
ATOM 798 C C . LEU A 1 105 ? -12.149 4.765 20.983 1.00 48.06 105 LEU A C 1
ATOM 800 O O . LEU A 1 105 ? -11.196 5.094 21.687 1.00 48.06 105 LEU A O 1
ATOM 804 N N . ALA A 1 106 ? -13.413 4.998 21.364 1.00 43.25 106 ALA A N 1
ATOM 805 C CA . ALA A 1 106 ? -13.757 5.668 22.620 1.00 43.25 106 ALA A CA 1
ATOM 806 C C . ALA A 1 106 ? -13.302 4.899 23.875 1.00 43.25 106 ALA A C 1
ATOM 808 O O . ALA A 1 106 ? -13.035 5.527 24.897 1.00 43.25 106 ALA A O 1
ATOM 809 N N . ASP A 1 107 ? -13.142 3.575 23.781 1.00 39.12 107 ASP A N 1
ATOM 810 C CA . ASP A 1 107 ? -12.944 2.708 24.951 1.00 39.12 107 ASP A CA 1
ATOM 811 C C . ASP A 1 107 ? -11.477 2.371 25.267 1.00 39.12 107 ASP A C 1
ATOM 813 O O . ASP A 1 107 ? -11.197 1.570 26.156 1.00 39.12 107 ASP A O 1
ATOM 817 N N . ARG A 1 108 ? -10.502 2.994 24.588 1.00 42.94 108 ARG A N 1
ATOM 818 C CA . ARG A 1 108 ? -9.071 2.831 24.914 1.00 42.94 108 ARG A CA 1
ATOM 819 C C . ARG A 1 108 ? -8.394 4.154 25.256 1.00 42.94 108 ARG A C 1
ATOM 821 O O . ARG A 1 108 ? -7.421 4.557 24.627 1.00 42.94 108 ARG A O 1
ATOM 828 N N . ARG A 1 109 ? -8.853 4.799 26.331 1.00 41.50 109 ARG A N 1
ATOM 829 C CA . ARG A 1 109 ? -7.946 5.608 27.158 1.00 41.50 109 ARG A CA 1
ATOM 830 C C . ARG A 1 109 ? -7.107 4.654 28.006 1.00 41.50 109 ARG A C 1
ATOM 832 O O . ARG A 1 109 ? -7.485 4.309 29.117 1.00 41.50 109 ARG A O 1
ATOM 839 N N . ALA A 1 110 ? -5.960 4.234 27.484 1.00 44.53 110 ALA A N 1
ATOM 840 C CA . ALA A 1 110 ? -4.830 4.087 28.386 1.00 44.53 110 ALA A CA 1
ATOM 841 C C . ALA A 1 110 ? -4.416 5.521 28.725 1.00 44.53 110 ALA A C 1
ATOM 843 O O . ALA A 1 110 ? -4.025 6.271 27.827 1.00 44.53 110 ALA A O 1
ATOM 844 N N . ASP A 1 111 ? -4.606 5.944 29.974 1.00 44.25 111 ASP A N 1
ATOM 845 C CA . ASP A 1 111 ? -4.044 7.215 30.418 1.00 44.25 111 ASP A CA 1
ATOM 846 C C . ASP A 1 111 ? -2.542 7.221 30.081 1.00 44.25 111 ASP A C 1
ATOM 848 O O . ASP A 1 111 ? -1.860 6.216 30.318 1.00 44.25 111 ASP A O 1
ATOM 852 N N . PRO A 1 112 ? -2.004 8.304 29.490 1.00 41.41 112 PRO A N 1
ATOM 853 C CA . PRO A 1 112 ? -0.577 8.379 29.224 1.00 41.41 112 PRO A CA 1
ATOM 854 C C . PRO A 1 112 ? 0.182 8.198 30.550 1.00 41.41 112 PRO A C 1
ATOM 856 O O . PRO A 1 112 ? -0.233 8.771 31.563 1.00 41.41 112 PRO A O 1
ATOM 859 N N . PRO A 1 113 ? 1.278 7.412 30.585 1.00 41.66 113 PRO A N 1
ATOM 860 C CA . PRO A 1 113 ? 2.041 7.213 31.808 1.00 41.66 113 PRO A CA 1
ATOM 861 C C . PRO A 1 113 ? 2.470 8.575 32.363 1.00 41.66 113 PRO A C 1
ATOM 863 O O . PRO A 1 113 ? 3.060 9.393 31.655 1.00 41.66 113 PRO A O 1
ATOM 866 N N . SER A 1 114 ? 2.153 8.792 33.641 1.00 46.34 114 SER A N 1
ATOM 867 C CA . SER A 1 114 ? 2.179 10.056 34.400 1.00 46.34 114 SER A CA 1
ATOM 868 C C . SER A 1 114 ? 3.465 10.887 34.315 1.00 46.34 114 SER A C 1
ATOM 870 O O . SER A 1 114 ? 3.456 12.065 34.656 1.00 46.34 114 SER A O 1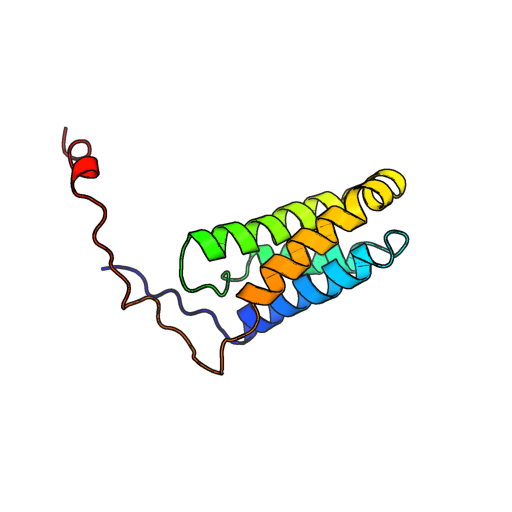
ATOM 872 N N . ARG A 1 115 ? 4.557 10.309 33.816 1.00 46.25 115 ARG A N 1
ATOM 873 C CA . ARG A 1 115 ? 5.867 10.948 33.641 1.00 46.25 115 ARG A CA 1
ATOM 874 C C . ARG A 1 115 ? 5.939 12.040 32.562 1.00 46.25 115 ARG A C 1
ATOM 876 O O . ARG A 1 115 ? 6.927 12.753 32.537 1.00 46.25 115 ARG A O 1
ATOM 883 N N . PHE A 1 116 ? 4.921 12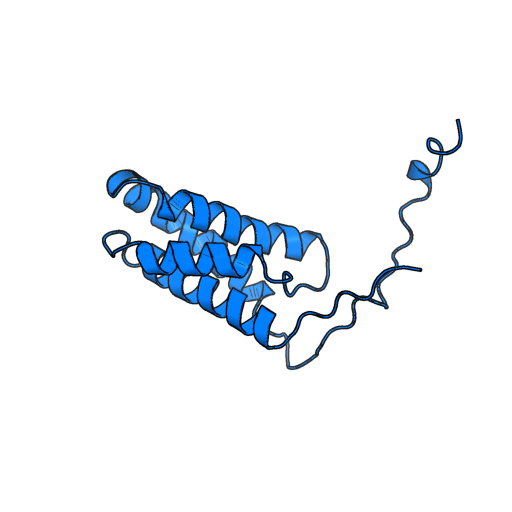.206 31.712 1.00 41.97 116 PHE A N 1
ATOM 884 C CA . PHE A 1 116 ? 4.888 13.263 30.679 1.00 41.97 116 PHE A CA 1
ATOM 885 C C . PHE A 1 116 ? 4.006 14.480 31.028 1.00 41.97 116 PHE A C 1
ATOM 887 O O . PHE A 1 116 ? 3.801 15.346 30.185 1.00 41.97 116 PHE A O 1
ATOM 894 N N . ARG A 1 117 ? 3.461 14.569 32.253 1.00 41.62 117 ARG A N 1
ATOM 895 C CA . ARG A 1 117 ? 2.594 15.689 32.684 1.00 41.62 117 ARG A CA 1
ATOM 896 C C . ARG A 1 117 ? 3.334 16.888 33.295 1.00 41.62 117 ARG A C 1
ATOM 898 O O . ARG A 1 117 ? 2.667 17.837 33.683 1.00 41.62 117 ARG A O 1
ATOM 905 N N . ALA A 1 118 ? 4.662 16.854 33.406 1.00 43.09 118 ALA A N 1
ATOM 906 C CA . ALA A 1 118 ? 5.401 17.852 34.183 1.00 43.09 118 ALA A CA 1
ATOM 907 C C . ALA A 1 118 ? 5.778 19.145 33.429 1.00 43.09 118 ALA A C 1
ATOM 909 O O . ALA A 1 118 ? 6.080 20.125 34.096 1.00 43.09 118 ALA A O 1
ATOM 910 N N . ASP A 1 119 ? 5.704 19.198 32.093 1.00 40.22 119 ASP A N 1
ATOM 911 C CA . ASP A 1 119 ? 6.355 20.287 31.332 1.00 40.22 119 ASP A CA 1
ATOM 912 C C . ASP A 1 119 ? 5.402 21.231 30.569 1.00 40.22 119 ASP A C 1
ATOM 914 O O . ASP A 1 119 ? 5.846 21.950 29.680 1.00 40.22 119 ASP A O 1
ATOM 918 N N . ILE A 1 120 ? 4.092 21.237 30.853 1.00 40.38 120 ILE A N 1
ATOM 919 C CA . ILE A 1 120 ? 3.127 22.077 30.098 1.00 40.38 120 ILE A CA 1
ATOM 920 C C . ILE A 1 120 ? 2.583 23.278 30.899 1.00 40.38 120 ILE A C 1
ATOM 922 O O . ILE A 1 120 ? 1.928 24.134 30.316 1.00 40.38 120 ILE A O 1
ATOM 926 N N . ASP A 1 121 ? 2.933 23.424 32.181 1.00 39.16 121 ASP A N 1
ATOM 927 C CA . ASP A 1 121 ? 2.524 24.581 33.004 1.00 39.16 121 ASP A CA 1
ATOM 928 C C . ASP A 1 121 ? 3.720 25.390 33.568 1.00 39.16 121 ASP A C 1
ATOM 930 O O . ASP A 1 121 ? 3.622 25.972 34.650 1.00 39.16 121 ASP A O 1
ATOM 934 N N . GLY A 1 122 ? 4.854 25.428 32.852 1.00 36.66 122 GLY A N 1
ATOM 935 C CA . GLY A 1 122 ? 6.038 26.241 33.184 1.00 36.66 122 GLY A CA 1
ATOM 936 C C . GLY A 1 122 ? 6.356 27.291 32.129 1.00 36.66 122 GLY A C 1
ATOM 937 O O . GLY A 1 122 ? 6.441 26.903 30.944 1.00 36.66 122 GLY A O 1
#

pLDDT: mean 78.36, std 21.98, range [35.41, 97.56]